Protein AF-A0A2K8T894-F1 (afdb_monomer)

Sequence (98 aa):
MQIQTVGILSPGNMGQAMSDDKPLLYERLRQRVYASVLNQHGLKTIAALNDISDVYDGLRLRTRQFAAAANVVDVGSLKQLVIESDVVLSYQFSKIRL

pLDDT: mean 78.8, std 15.25, range [50.78, 97.06]

Secondary structure (DSSP, 8-state):
----EEEEE-TTTTT----SS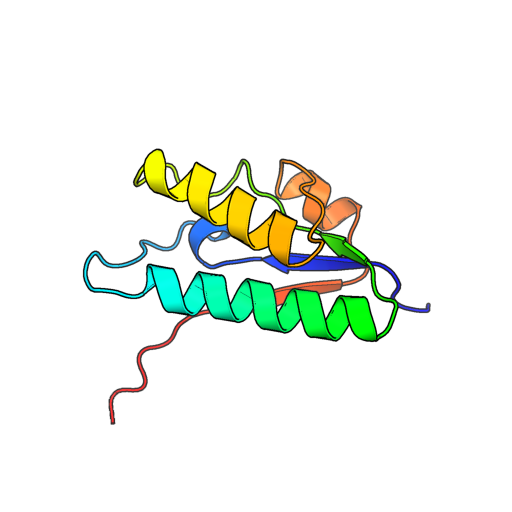S-HHHHHHHHHHHHHHHHHTTPEEEE--TTS--S-HHHHHHHHHHHHHTTPEE-SSHHHHHHH-SEEEE--------

Organism: NCBI:txid2038116

Mean predicted aligned error: 6.6 Å

Solvent-accessible surface area (backbone atoms only — not comparable to full-atom values): 5641 Å² total; per-residue (Å²): 136,82,82,49,28,38,16,49,44,48,44,43,54,69,70,49,84,77,60,92,80,80,53,68,64,61,54,53,52,48,55,30,52,52,27,40,53,41,44,74,70,70,28,46,31,32,29,30,66,68,48,40,63,76,88,46,74,75,51,54,58,50,52,51,52,45,34,54,77,26,66,36,42,73,56,39,34,61,71,46,29,61,71,67,26,74,42,76,50,73,56,77,94,72,86,80,84,123

Nearest PDB structures (foldseek):
  3pl1-assembly1_A  TM=6.484E-01  e=7.778E-01  Mycobacterium tuberculosis H37Rv
  2b34-assembly1_A  TM=5.587E-01  e=1.499E+00  Caenorhabditis elegans
  3hb7-assembly4_G  TM=5.823E-01  e=2.533E+00  Alkaliphilus metalliredigens QYMF
  3hb7-assembly4_D  TM=5.777E-01  e=2.533E+00  Alkaliphilus metalliredigens QYMF
  4wgf-assembly1_B  TM=3.066E-01  e=6.388E-01  Pseudomonas aeruginosa PAO1

Radius of gyration: 13.11 Å; Cα contacts (8 Å, |Δi|>4): 144; chains: 1; bounding box: 32×33×35 Å

Structure (mmCIF, N/CA/C/O backbone):
data_AF-A0A2K8T894-F1
#
_entry.id   AF-A0A2K8T894-F1
#
loop_
_atom_site.group_PDB
_atom_site.id
_atom_site.type_symbol
_atom_site.label_atom_id
_atom_site.label_alt_id
_atom_site.label_comp_id
_atom_site.label_asym_id
_atom_site.label_entity_id
_atom_site.label_seq_id
_atom_site.pdbx_PDB_ins_code
_atom_site.Cartn_x
_atom_site.Cartn_y
_atom_site.Cartn_z
_atom_site.occupancy
_atom_site.B_iso_or_equiv
_atom_site.auth_seq_id
_atom_site.auth_comp_id
_atom_site.auth_asym_id
_atom_site.auth_atom_id
_atom_site.pdbx_PDB_model_num
ATOM 1 N N . MET A 1 1 ? -12.263 -5.852 17.220 1.00 65.50 1 MET A N 1
ATOM 2 C CA . MET A 1 1 ? -11.439 -4.823 16.554 1.00 65.50 1 MET A CA 1
ATOM 3 C C . MET A 1 1 ? -11.894 -4.757 15.106 1.00 65.50 1 MET A C 1
ATOM 5 O O . MET A 1 1 ? -12.000 -5.812 14.494 1.00 65.50 1 MET A O 1
ATOM 9 N N . GLN A 1 2 ? -12.275 -3.582 14.606 1.00 89.00 2 GLN A N 1
ATOM 10 C CA . GLN A 1 2 ? -12.718 -3.408 13.218 1.00 89.00 2 GLN A CA 1
ATOM 11 C C . GLN A 1 2 ? -11.529 -2.906 12.399 1.00 89.00 2 GLN A C 1
ATOM 13 O O . GLN A 1 2 ? -10.904 -1.932 12.801 1.00 89.00 2 GLN A O 1
ATOM 18 N N . ILE A 1 3 ? -11.208 -3.583 11.296 1.00 94.12 3 ILE A N 1
ATOM 19 C CA . ILE A 1 3 ? -10.128 -3.176 10.388 1.00 94.12 3 ILE A CA 1
ATOM 20 C C . ILE A 1 3 ? -10.546 -1.871 9.707 1.00 94.12 3 ILE A C 1
ATOM 22 O O . ILE A 1 3 ? -11.646 -1.795 9.158 1.00 94.12 3 ILE A O 1
ATOM 26 N N . GLN A 1 4 ? -9.676 -0.866 9.742 1.00 96.62 4 GLN A N 1
ATOM 27 C CA . GLN A 1 4 ? -9.873 0.435 9.101 1.00 96.62 4 GLN A CA 1
ATOM 28 C C . GLN A 1 4 ? -8.731 0.776 8.147 1.00 96.62 4 GLN A C 1
ATOM 30 O O . GLN A 1 4 ? -8.974 1.410 7.122 1.00 96.62 4 GLN A O 1
ATOM 35 N N . THR A 1 5 ? -7.508 0.337 8.450 1.00 97.06 5 THR A N 1
ATOM 36 C CA . THR A 1 5 ? -6.315 0.634 7.654 1.00 97.06 5 THR A CA 1
ATOM 37 C C . THR A 1 5 ? -5.622 -0.641 7.194 1.00 97.06 5 THR A C 1
ATOM 39 O O . THR A 1 5 ? -5.274 -1.508 7.996 1.00 97.06 5 THR A O 1
ATOM 42 N N . VAL A 1 6 ? -5.389 -0.738 5.886 1.00 96.69 6 VAL A N 1
ATOM 43 C CA . VAL A 1 6 ? -4.709 -1.866 5.250 1.00 96.69 6 VAL A CA 1
ATOM 44 C C . VAL A 1 6 ? -3.410 -1.394 4.610 1.00 96.69 6 VAL A C 1
ATOM 46 O O . VAL A 1 6 ? -3.411 -0.571 3.691 1.00 96.69 6 VAL A O 1
ATOM 49 N N . GLY A 1 7 ? -2.294 -1.947 5.072 1.00 94.69 7 GLY A N 1
ATOM 50 C CA . GLY A 1 7 ? -0.989 -1.752 4.458 1.00 94.69 7 GLY A CA 1
ATOM 51 C C . GLY A 1 7 ? -0.774 -2.709 3.300 1.00 94.69 7 GLY A C 1
ATOM 52 O O . GLY A 1 7 ? -0.974 -3.911 3.449 1.00 94.69 7 GLY A O 1
ATOM 53 N N . ILE A 1 8 ? -0.333 -2.206 2.150 1.00 90.62 8 ILE A N 1
ATOM 54 C CA . ILE A 1 8 ? 0.046 -3.045 1.011 1.00 90.62 8 ILE A CA 1
ATOM 55 C C . ILE A 1 8 ? 1.566 -3.178 0.959 1.00 90.62 8 ILE A C 1
ATOM 57 O O . ILE A 1 8 ? 2.282 -2.188 0.792 1.00 90.62 8 ILE A O 1
ATOM 61 N N . LEU A 1 9 ? 2.045 -4.419 1.032 1.00 85.94 9 LEU A N 1
ATOM 62 C CA . LEU A 1 9 ? 3.452 -4.776 0.892 1.00 85.94 9 LEU A CA 1
ATOM 63 C C . LEU A 1 9 ? 3.691 -5.419 -0.482 1.00 85.94 9 LEU A C 1
ATOM 65 O O . LEU A 1 9 ? 3.204 -6.515 -0.757 1.00 85.94 9 LEU A O 1
ATOM 69 N N . SER A 1 10 ? 4.425 -4.723 -1.356 1.00 76.38 10 SER A N 1
ATOM 70 C CA . SER A 1 10 ? 4.764 -5.216 -2.700 1.00 76.38 10 SER A CA 1
ATOM 71 C C . SER A 1 10 ? 6.091 -5.991 -2.715 1.00 76.38 10 SER A C 1
ATOM 73 O O . SER A 1 10 ? 6.929 -5.777 -1.836 1.00 76.38 10 SER A O 1
ATOM 75 N N . PRO A 1 11 ? 6.379 -6.816 -3.741 1.00 70.88 11 PRO A N 1
ATOM 76 C CA . PRO A 1 11 ? 7.676 -7.493 -3.844 1.00 70.88 11 PRO A CA 1
ATOM 77 C C . PRO A 1 11 ? 8.885 -6.551 -3.856 1.00 70.88 11 PRO A C 1
ATOM 79 O O . PRO A 1 11 ? 9.941 -6.909 -3.340 1.00 70.88 11 PRO A O 1
ATOM 82 N N . GLY A 1 12 ? 8.718 -5.326 -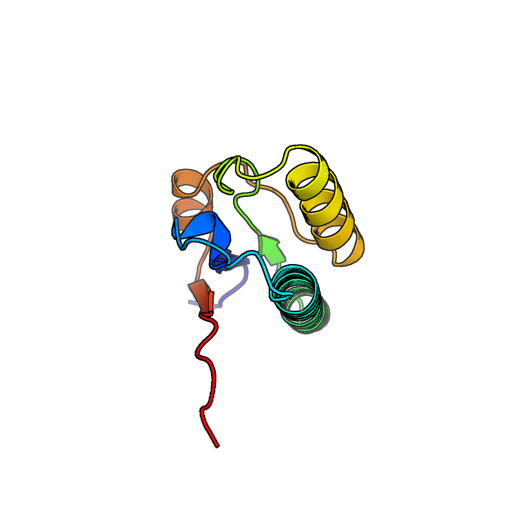4.365 1.00 69.62 12 GLY A N 1
ATOM 83 C CA . GLY A 1 12 ? 9.776 -4.313 -4.375 1.00 69.62 12 GLY A CA 1
ATOM 84 C C . GLY A 1 12 ? 10.104 -3.793 -2.975 1.00 69.62 12 GLY A C 1
ATOM 85 O O . GLY A 1 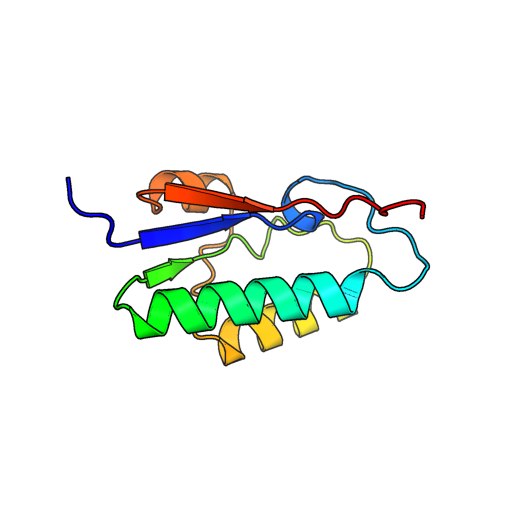12 ? 11.246 -3.429 -2.714 1.00 69.62 12 GLY A O 1
ATOM 86 N N . ASN A 1 13 ? 9.123 -3.817 -2.067 1.00 68.88 13 ASN A N 1
ATOM 87 C CA . ASN A 1 13 ? 9.323 -3.544 -0.646 1.00 68.88 13 ASN A CA 1
ATOM 88 C C . ASN A 1 13 ? 9.945 -4.726 0.104 1.00 68.88 13 ASN A C 1
ATOM 90 O O . ASN A 1 13 ? 10.594 -4.540 1.125 1.00 68.88 13 ASN A O 1
ATOM 94 N N . MET A 1 14 ? 9.754 -5.949 -0.395 1.00 68.69 14 MET A N 1
ATOM 95 C CA . MET A 1 14 ? 10.321 -7.167 0.191 1.00 68.69 14 MET A CA 1
ATOM 96 C C . MET A 1 14 ? 11.773 -7.425 -0.242 1.00 68.69 14 MET A C 1
ATOM 98 O O . MET A 1 14 ? 12.314 -8.489 0.049 1.00 68.69 14 MET A O 1
ATOM 102 N N . GLY A 1 15 ? 12.400 -6.491 -0.970 1.00 61.16 15 GLY A N 1
ATOM 103 C CA . GLY A 1 15 ? 13.763 -6.651 -1.483 1.00 61.16 15 GLY A CA 1
ATOM 104 C C . GLY A 1 15 ? 13.900 -7.764 -2.525 1.00 61.16 15 GLY A C 1
ATOM 105 O O . GLY A 1 15 ? 15.008 -8.223 -2.794 1.00 61.16 15 GLY A O 1
ATOM 106 N N . GLN A 1 16 ? 12.789 -8.226 -3.110 1.00 59.72 16 GLN A N 1
ATOM 107 C CA . GLN A 1 16 ? 12.833 -9.249 -4.146 1.00 59.72 16 GLN A CA 1
ATOM 108 C C . GLN A 1 16 ? 13.285 -8.614 -5.459 1.00 59.72 16 GLN A C 1
ATOM 110 O O . GLN A 1 16 ? 12.701 -7.627 -5.912 1.00 59.72 16 GLN A O 1
ATOM 115 N N . ALA A 1 17 ? 14.311 -9.200 -6.079 1.00 56.03 17 ALA A N 1
ATOM 116 C CA . ALA A 1 17 ? 14.752 -8.808 -7.409 1.00 56.03 17 ALA A CA 1
ATOM 117 C C . ALA A 1 17 ? 13.586 -8.990 -8.391 1.00 56.03 17 ALA A C 1
ATOM 119 O O . ALA A 1 17 ? 13.177 -10.108 -8.714 1.00 56.03 17 ALA A O 1
ATOM 120 N N . MET A 1 18 ? 13.018 -7.875 -8.843 1.00 57.44 18 MET A N 1
ATOM 121 C CA . MET A 1 18 ? 12.035 -7.874 -9.915 1.00 57.44 18 MET A CA 1
ATOM 122 C C . MET A 1 18 ? 12.798 -8.189 -11.200 1.00 57.44 18 MET A C 1
ATOM 124 O O . MET A 1 18 ? 13.510 -7.332 -11.702 1.00 57.44 18 MET A O 1
ATOM 128 N N . SER A 1 19 ? 12.713 -9.432 -11.682 1.00 50.78 19 SER A N 1
ATOM 129 C CA . SER A 1 19 ? 13.457 -9.879 -12.867 1.00 50.78 19 SER A CA 1
ATOM 130 C C . SER A 1 19 ? 13.230 -8.944 -14.058 1.00 50.78 19 SER A C 1
ATOM 132 O O . SER A 1 19 ? 12.090 -8.550 -14.296 1.00 50.78 19 SER A O 1
ATOM 134 N N . ASP A 1 20 ? 14.277 -8.665 -14.832 1.00 52.00 20 ASP A N 1
ATOM 135 C CA . ASP A 1 20 ? 14.297 -7.673 -15.923 1.00 52.00 20 ASP A CA 1
ATOM 136 C C . ASP A 1 20 ? 13.262 -7.919 -17.046 1.00 52.00 20 ASP A C 1
ATOM 138 O O . ASP A 1 20 ? 12.881 -7.001 -17.773 1.00 52.00 20 ASP A O 1
ATOM 142 N N . ASP A 1 21 ? 12.705 -9.130 -17.136 1.00 51.97 21 ASP A N 1
ATOM 143 C CA . ASP A 1 21 ? 11.667 -9.498 -18.102 1.00 51.97 21 ASP A CA 1
ATOM 144 C C . ASP A 1 21 ? 10.239 -9.323 -17.550 1.00 51.97 21 ASP A C 1
ATOM 146 O O . ASP A 1 21 ? 9.611 -10.246 -17.024 1.00 51.97 21 ASP A O 1
ATOM 150 N N . LYS A 1 22 ? 9.686 -8.112 -17.695 1.00 53.69 22 LYS A N 1
ATOM 151 C CA . LYS A 1 22 ? 8.234 -7.808 -17.635 1.00 53.69 22 LYS A CA 1
ATOM 152 C C . LYS A 1 22 ? 7.384 -8.195 -16.378 1.00 53.69 22 LYS A C 1
ATOM 154 O O . LYS A 1 22 ? 6.189 -8.441 -16.564 1.00 53.69 22 LYS A O 1
ATOM 159 N N . PRO A 1 23 ? 7.818 -8.126 -15.097 1.00 55.62 23 PRO A N 1
ATOM 160 C CA . PRO A 1 23 ? 6.898 -8.279 -13.953 1.00 55.62 23 PRO A CA 1
ATOM 161 C C . PRO A 1 23 ? 6.331 -6.937 -13.450 1.00 55.62 23 PRO A C 1
ATOM 163 O O . PRO A 1 23 ? 5.316 -6.898 -12.762 1.00 55.62 23 PRO A O 1
ATOM 166 N N . LEU A 1 24 ? 6.948 -5.807 -13.810 1.00 63.03 24 LEU A N 1
ATOM 167 C CA . LEU A 1 24 ? 6.719 -4.516 -13.149 1.00 63.03 24 LEU A CA 1
ATOM 168 C C . LEU A 1 24 ? 5.319 -3.927 -13.351 1.00 63.03 24 LEU A C 1
ATOM 170 O O . LEU A 1 24 ? 4.777 -3.301 -12.444 1.00 63.03 24 LEU A O 1
ATOM 174 N N . LEU A 1 25 ? 4.723 -4.101 -14.532 1.00 65.06 25 LEU A N 1
ATOM 175 C CA . LEU A 1 25 ? 3.383 -3.574 -14.804 1.00 65.06 25 LEU A CA 1
ATOM 176 C C . LEU A 1 25 ? 2.303 -4.369 -14.061 1.00 65.06 25 LEU A C 1
ATOM 178 O O . LEU A 1 25 ? 1.390 -3.768 -13.506 1.00 65.06 25 LEU A O 1
ATOM 182 N N . TYR A 1 26 ? 2.424 -5.697 -14.019 1.00 69.31 26 TYR A N 1
ATOM 183 C CA . TYR A 1 26 ? 1.448 -6.568 -13.360 1.00 69.31 26 TYR A CA 1
ATOM 184 C C . TYR A 1 26 ? 1.394 -6.336 -11.852 1.00 69.31 26 TYR A C 1
ATOM 186 O O . TYR A 1 26 ? 0.304 -6.236 -11.293 1.00 69.31 26 TYR A O 1
ATOM 194 N N . GLU A 1 27 ? 2.550 -6.179 -11.210 1.00 69.00 27 GLU A N 1
ATOM 195 C CA . GLU A 1 27 ? 2.621 -5.858 -9.781 1.00 69.00 27 GLU A CA 1
ATOM 196 C C . GLU A 1 27 ? 1.946 -4.516 -9.474 1.00 69.00 27 GLU A C 1
ATOM 198 O O . GLU A 1 27 ? 1.111 -4.413 -8.577 1.00 69.00 27 GLU A O 1
ATOM 203 N N . ARG A 1 28 ? 2.204 -3.499 -10.300 1.00 72.25 28 ARG A N 1
ATOM 204 C CA . ARG A 1 28 ? 1.585 -2.174 -10.153 1.00 72.25 28 ARG A CA 1
ATOM 205 C C . ARG A 1 28 ? 0.083 -2.192 -10.398 1.00 72.25 28 ARG A C 1
ATOM 207 O O . ARG A 1 28 ? -0.658 -1.518 -9.689 1.00 72.25 28 ARG A O 1
ATOM 214 N N . LEU A 1 29 ? -0.379 -2.948 -11.393 1.00 73.38 29 LEU A N 1
ATOM 215 C CA . LEU A 1 29 ? -1.808 -3.127 -11.640 1.00 73.38 29 LEU A CA 1
ATOM 216 C C . LEU A 1 29 ? -2.475 -3.834 -10.460 1.00 73.38 29 LEU A C 1
ATOM 218 O O . LEU A 1 29 ? -3.529 -3.385 -10.023 1.00 73.38 29 LEU A O 1
ATOM 222 N N . ARG A 1 30 ? -1.846 -4.865 -9.886 1.00 77.25 30 ARG A N 1
ATOM 223 C CA . ARG A 1 30 ? -2.369 -5.553 -8.698 1.00 77.25 30 ARG A CA 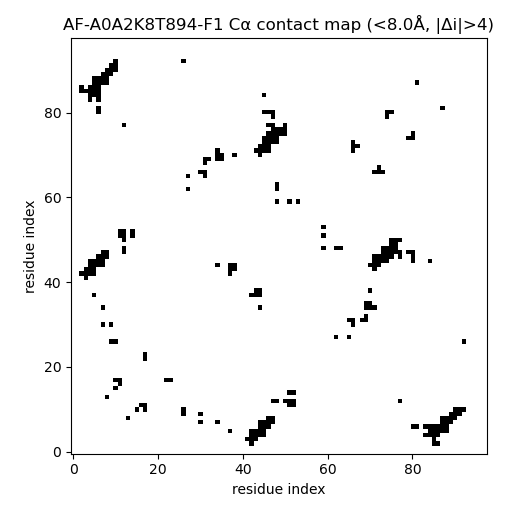1
ATOM 224 C C . ARG A 1 30 ? -2.466 -4.639 -7.487 1.00 77.25 30 ARG A C 1
ATOM 226 O O . ARG A 1 30 ? -3.533 -4.578 -6.885 1.00 77.25 30 ARG A O 1
ATOM 233 N N . GLN A 1 31 ? -1.415 -3.879 -7.177 1.00 79.00 31 GLN A N 1
ATOM 234 C CA . GLN A 1 31 ? -1.458 -2.900 -6.087 1.00 79.00 31 GLN A CA 1
ATOM 235 C C . GLN A 1 31 ? -2.624 -1.923 -6.256 1.00 79.00 31 GLN A C 1
ATOM 237 O O . GLN A 1 31 ? -3.348 -1.661 -5.299 1.00 79.00 31 GLN A O 1
ATOM 242 N N . ARG A 1 32 ? -2.840 -1.419 -7.477 1.00 84.44 32 ARG A N 1
ATOM 243 C CA . ARG A 1 32 ? -3.964 -0.524 -7.778 1.00 84.44 32 ARG A CA 1
ATOM 244 C C . ARG A 1 32 ? -5.314 -1.202 -7.621 1.00 84.44 32 ARG A C 1
ATOM 246 O O . ARG A 1 32 ? -6.220 -0.583 -7.082 1.00 84.44 32 ARG A O 1
ATOM 253 N N . VAL A 1 33 ? -5.458 -2.435 -8.104 1.00 85.06 33 VAL A N 1
ATOM 254 C CA . VAL A 1 33 ? -6.712 -3.190 -8.000 1.00 85.06 33 VAL A CA 1
ATOM 255 C C . VAL A 1 33 ? -7.050 -3.429 -6.534 1.00 85.06 33 VAL A C 1
ATOM 257 O O . VAL A 1 33 ? -8.155 -3.099 -6.118 1.00 85.06 33 VAL A O 1
ATOM 260 N N . TYR A 1 34 ? -6.095 -3.911 -5.734 1.00 88.69 34 TYR A N 1
ATOM 261 C CA . TYR A 1 34 ? -6.313 -4.116 -4.303 1.00 88.69 34 TYR A CA 1
ATOM 262 C C . TYR A 1 34 ? -6.662 -2.812 -3.597 1.00 88.69 34 TYR A C 1
ATOM 264 O O . TYR A 1 34 ? -7.696 -2.745 -2.942 1.00 88.69 34 TYR A O 1
ATOM 272 N N . ALA A 1 35 ? -5.869 -1.760 -3.795 1.00 90.88 35 ALA A N 1
ATOM 273 C CA . ALA A 1 35 ? -6.146 -0.457 -3.205 1.00 90.88 35 ALA A CA 1
ATOM 274 C C . ALA A 1 35 ? -7.525 0.086 -3.600 1.00 90.88 35 ALA A C 1
ATOM 276 O O . ALA A 1 35 ? -8.281 0.528 -2.744 1.00 90.88 35 ALA A O 1
ATOM 277 N N . SER A 1 36 ? -7.886 0.010 -4.884 1.00 91.81 36 SER A N 1
ATOM 278 C CA . SER A 1 36 ? -9.181 0.480 -5.378 1.00 91.81 36 SER A CA 1
ATOM 279 C C . SER A 1 36 ? -10.339 -0.270 -4.730 1.00 91.81 36 SER A C 1
ATOM 281 O O . SER A 1 36 ? -11.299 0.366 -4.309 1.00 91.81 36 SER A O 1
ATOM 283 N N . VAL A 1 37 ? -10.261 -1.600 -4.644 1.00 93.62 37 VAL A N 1
ATOM 284 C CA . VAL A 1 37 ? -11.319 -2.420 -4.037 1.00 93.62 37 VAL A CA 1
ATOM 285 C C . VAL A 1 37 ? -11.423 -2.130 -2.539 1.00 93.62 37 VAL A C 1
ATOM 287 O O . VAL A 1 37 ? -12.511 -1.870 -2.038 1.00 93.62 37 VAL A O 1
ATOM 290 N N . LEU A 1 38 ? -10.300 -2.101 -1.819 1.00 94.56 38 LEU A N 1
ATOM 291 C CA . LEU A 1 38 ? -10.282 -1.824 -0.379 1.00 94.56 38 LEU A CA 1
ATOM 292 C C . LEU A 1 38 ? -10.840 -0.430 -0.063 1.00 94.56 38 LEU A C 1
ATOM 294 O O . LEU A 1 38 ? -11.715 -0.295 0.792 1.00 94.56 38 LEU A O 1
ATOM 298 N N . ASN A 1 39 ? -10.409 0.583 -0.816 1.00 93.94 39 ASN A N 1
ATOM 299 C CA . ASN A 1 39 ? -10.890 1.954 -0.670 1.00 93.94 39 ASN A CA 1
ATOM 300 C C . ASN A 1 39 ? -12.396 2.073 -0.980 1.00 93.94 39 ASN A C 1
ATOM 302 O O . ASN A 1 39 ? -13.106 2.789 -0.276 1.00 93.94 39 ASN A O 1
ATOM 306 N N . GLN A 1 40 ? -12.916 1.342 -1.975 1.00 95.62 40 GLN A N 1
ATOM 307 C CA . GLN A 1 40 ? -14.362 1.282 -2.260 1.00 95.62 40 GLN A CA 1
ATOM 308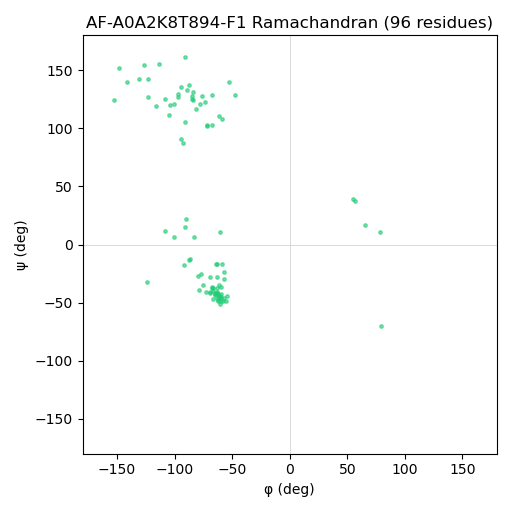 C C . GLN A 1 40 ? -15.175 0.677 -1.107 1.00 95.62 40 GLN A C 1
ATOM 310 O O . GLN A 1 40 ? -16.338 1.031 -0.927 1.00 95.62 40 GLN A O 1
ATOM 315 N N . HIS A 1 41 ? -14.563 -0.194 -0.304 1.00 95.00 41 HIS A N 1
ATOM 316 C CA . HIS A 1 41 ? -15.169 -0.782 0.891 1.00 95.00 41 HIS A CA 1
ATOM 317 C C . HIS A 1 41 ? -14.898 0.023 2.175 1.00 95.00 41 HIS A C 1
ATOM 319 O O . HIS A 1 41 ? -15.131 -0.476 3.275 1.00 95.00 41 HIS A O 1
ATOM 325 N N . GLY A 1 42 ? -14.439 1.274 2.051 1.00 95.56 42 GLY A N 1
ATOM 326 C CA . GLY A 1 42 ? -14.243 2.188 3.179 1.00 95.56 42 GLY A CA 1
ATOM 327 C C . GLY A 1 42 ? -12.973 1.936 3.992 1.00 95.56 42 GLY A C 1
ATOM 328 O O . GLY A 1 42 ? -12.816 2.524 5.059 1.00 95.56 42 GLY A O 1
ATOM 329 N N . LEU A 1 43 ? -12.067 1.084 3.505 1.00 96.81 43 LEU A N 1
ATOM 330 C CA . LEU A 1 43 ? -10.778 0.832 4.144 1.00 96.81 43 LEU A CA 1
ATOM 331 C C . LEU A 1 43 ? -9.738 1.814 3.615 1.00 96.81 43 LEU A C 1
ATOM 333 O O . LEU A 1 43 ? -9.603 1.983 2.408 1.00 96.81 43 LEU A O 1
ATOM 337 N N . LYS A 1 44 ? -8.962 2.431 4.505 1.00 96.88 44 LYS A N 1
ATOM 338 C CA . LYS A 1 44 ? -7.822 3.267 4.128 1.00 96.88 44 LYS A CA 1
ATOM 339 C C . LYS A 1 44 ? -6.678 2.374 3.663 1.00 96.88 44 LYS A C 1
ATOM 341 O O . LYS A 1 44 ? -6.185 1.550 4.429 1.00 96.88 44 LYS A O 1
ATOM 346 N N . THR A 1 45 ? -6.203 2.579 2.441 1.00 96.00 45 THR A N 1
ATOM 347 C CA . THR A 1 45 ? -5.035 1.855 1.928 1.00 96.00 45 THR A CA 1
ATOM 348 C C . THR A 1 45 ? -3.752 2.673 2.079 1.00 96.00 45 THR A C 1
ATOM 350 O O . THR A 1 45 ? -3.690 3.821 1.631 1.00 96.00 45 THR A O 1
ATOM 353 N N . ILE A 1 46 ? -2.707 2.075 2.657 1.00 94.94 46 ILE A N 1
ATOM 354 C CA . ILE A 1 46 ? -1.392 2.709 2.846 1.00 94.94 46 ILE A CA 1
ATOM 355 C C . ILE A 1 46 ? -0.246 1.860 2.268 1.00 94.94 46 ILE A C 1
ATOM 357 O O . ILE A 1 46 ? -0.371 0.643 2.135 1.00 94.94 46 ILE A O 1
ATOM 361 N N . ALA A 1 47 ? 0.872 2.485 1.893 1.00 91.00 47 ALA A N 1
ATOM 362 C CA . ALA A 1 47 ? 2.066 1.798 1.384 1.00 91.00 47 ALA A CA 1
ATOM 363 C C . ALA A 1 47 ? 3.359 2.540 1.762 1.00 91.00 47 ALA A C 1
ATOM 365 O O . ALA A 1 47 ? 3.362 3.758 1.894 1.00 91.00 47 ALA A O 1
ATOM 366 N N . ALA A 1 48 ? 4.469 1.814 1.899 1.00 89.00 48 ALA A N 1
ATOM 367 C CA . ALA A 1 48 ? 5.794 2.384 2.152 1.00 89.00 48 ALA A CA 1
ATOM 368 C C . ALA A 1 48 ? 6.548 2.586 0.833 1.00 89.00 48 ALA A C 1
ATOM 370 O O . ALA A 1 48 ? 7.202 1.660 0.352 1.00 89.00 48 ALA A O 1
ATOM 371 N N . LEU A 1 49 ? 6.438 3.748 0.187 1.00 81.88 49 LEU A N 1
ATOM 372 C CA . LEU A 1 49 ? 6.996 3.909 -1.162 1.00 81.88 49 LEU A CA 1
ATOM 373 C C . LEU A 1 49 ? 8.477 4.323 -1.180 1.00 81.88 49 LEU A C 1
ATOM 375 O O . LEU A 1 49 ? 9.098 4.230 -2.241 1.00 81.88 49 LEU A O 1
ATOM 379 N N . ASN A 1 50 ? 9.061 4.747 -0.051 1.00 78.94 50 ASN A N 1
ATOM 380 C CA . ASN A 1 50 ? 10.495 5.069 0.024 1.00 78.94 50 ASN A CA 1
ATOM 381 C C . ASN A 1 50 ? 11.365 3.816 0.153 1.00 78.94 50 ASN A C 1
ATOM 383 O O . ASN A 1 50 ? 12.486 3.807 -0.342 1.00 78.94 50 ASN A O 1
ATOM 387 N N . ASP A 1 51 ? 10.814 2.741 0.715 1.00 71.12 51 ASP A N 1
ATOM 388 C CA . ASP A 1 51 ? 11.514 1.465 0.898 1.00 71.12 51 ASP A CA 1
ATOM 389 C C . ASP A 1 51 ? 11.336 0.518 -0.302 1.00 71.12 51 ASP A C 1
ATOM 391 O O . ASP A 1 51 ? 11.448 -0.701 -0.183 1.00 71.12 51 ASP A O 1
ATOM 395 N N . ILE A 1 52 ? 11.009 1.061 -1.478 1.00 70.06 52 ILE A N 1
ATOM 396 C CA . ILE A 1 52 ? 11.035 0.307 -2.733 1.00 70.06 52 ILE A CA 1
ATOM 397 C C . ILE A 1 52 ? 12.472 0.329 -3.252 1.00 70.06 52 ILE A C 1
ATOM 399 O O . ILE A 1 52 ? 13.035 1.409 -3.465 1.00 70.06 52 ILE A O 1
ATOM 403 N N . SER A 1 53 ? 13.030 -0.865 -3.479 1.00 60.41 53 SER A N 1
ATOM 404 C CA . SER A 1 53 ? 14.387 -1.060 -4.001 1.00 60.41 53 SER A CA 1
ATOM 405 C C . SER A 1 53 ? 14.681 -0.172 -5.225 1.00 60.41 53 SER A C 1
ATOM 407 O O . SER A 1 53 ? 13.913 -0.148 -6.191 1.00 60.41 53 SER A O 1
ATOM 409 N N . ASP A 1 54 ? 15.804 0.553 -5.158 1.00 52.41 54 ASP A N 1
ATOM 410 C CA . ASP A 1 54 ? 16.335 1.580 -6.078 1.00 52.41 54 ASP A CA 1
ATOM 411 C C . ASP A 1 54 ? 16.631 1.134 -7.521 1.00 52.41 54 ASP A C 1
ATOM 413 O O . ASP A 1 54 ? 17.265 1.876 -8.264 1.00 52.41 54 ASP A O 1
ATOM 417 N N . VAL A 1 55 ? 16.206 -0.056 -7.957 1.00 54.44 55 VAL A N 1
ATOM 418 C CA . VAL A 1 55 ? 16.723 -0.670 -9.197 1.00 54.44 55 VAL A CA 1
ATOM 419 C C . VAL A 1 55 ? 16.522 0.221 -10.436 1.00 54.44 55 VAL A C 1
ATOM 421 O O . VAL A 1 55 ? 17.313 0.136 -11.364 1.00 54.44 55 VAL A O 1
ATOM 424 N N . TYR A 1 56 ? 15.553 1.147 -10.435 1.00 53.25 56 TYR A N 1
ATOM 425 C CA . TYR A 1 56 ? 15.444 2.204 -11.448 1.00 53.25 56 TYR A CA 1
ATOM 426 C C . TYR A 1 56 ? 14.729 3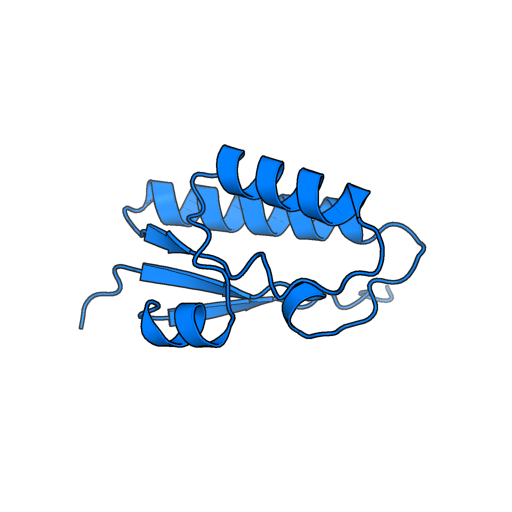.454 -10.881 1.00 53.25 56 TYR A C 1
ATOM 428 O O . TYR A 1 56 ? 13.576 3.372 -10.460 1.00 53.25 56 TYR A O 1
ATOM 436 N N . ASP A 1 57 ? 15.326 4.649 -10.940 1.00 56.53 57 ASP A N 1
ATOM 437 C CA . ASP A 1 57 ? 14.683 5.891 -10.448 1.00 56.53 57 ASP A CA 1
ATOM 438 C C . ASP A 1 57 ? 13.371 6.239 -11.181 1.00 56.53 57 ASP A C 1
ATOM 440 O O . ASP A 1 57 ? 12.384 6.666 -10.573 1.00 56.53 57 ASP A O 1
ATOM 444 N N . GLY A 1 58 ? 13.286 5.947 -12.485 1.00 60.84 58 GLY A N 1
ATOM 445 C CA . GLY A 1 58 ? 12.038 6.079 -13.253 1.00 60.84 58 GLY A CA 1
ATOM 446 C C . GLY A 1 58 ? 10.916 5.145 -12.769 1.00 60.84 58 GLY A C 1
ATOM 447 O O . GLY A 1 58 ? 9.733 5.350 -13.065 1.00 60.84 58 GLY A O 1
ATOM 448 N N . LEU A 1 59 ? 11.267 4.116 -11.998 1.00 62.62 59 LEU A N 1
ATOM 449 C CA . LEU A 1 59 ? 10.349 3.134 -11.441 1.00 62.62 59 LEU A CA 1
ATOM 450 C C . LEU A 1 59 ? 9.622 3.684 -10.213 1.00 62.62 59 LEU A C 1
ATOM 452 O O . LEU A 1 59 ? 8.416 3.466 -10.082 1.00 62.62 59 LEU A O 1
ATOM 456 N N . ARG A 1 60 ? 10.320 4.443 -9.366 1.00 66.94 60 ARG A N 1
ATOM 457 C CA . ARG A 1 60 ? 9.744 5.071 -8.169 1.00 66.94 60 ARG A CA 1
ATOM 458 C C . ARG A 1 60 ? 8.662 6.075 -8.521 1.00 66.94 60 ARG A C 1
ATOM 460 O O . ARG A 1 60 ? 7.568 6.018 -7.961 1.00 66.94 60 ARG A O 1
ATOM 467 N N . LEU A 1 61 ? 8.932 6.939 -9.501 1.00 69.81 61 LEU A N 1
ATOM 468 C CA . LEU A 1 61 ? 7.969 7.948 -9.941 1.00 69.81 61 LEU A CA 1
ATOM 469 C C .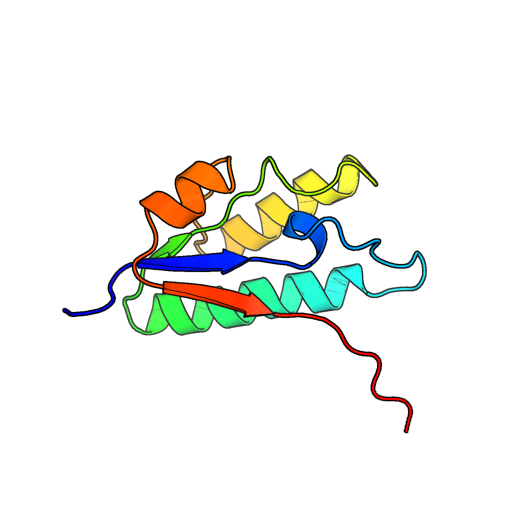 LEU A 1 61 ? 6.678 7.301 -10.459 1.00 69.81 61 LEU A C 1
ATOM 471 O O . LEU A 1 61 ? 5.586 7.701 -10.063 1.00 69.81 61 LEU A O 1
ATOM 475 N N . ARG A 1 62 ? 6.791 6.244 -11.274 1.00 72.25 62 ARG A N 1
ATOM 476 C CA . ARG A 1 62 ? 5.618 5.507 -11.768 1.00 72.25 62 ARG A CA 1
ATOM 477 C C . ARG A 1 62 ? 4.860 4.801 -10.648 1.00 72.25 62 ARG A C 1
ATOM 479 O O . ARG A 1 62 ? 3.636 4.832 -10.649 1.00 72.25 62 ARG A O 1
ATOM 486 N N . THR A 1 63 ? 5.547 4.174 -9.694 1.00 74.94 63 THR A N 1
ATOM 487 C CA . THR A 1 63 ? 4.865 3.514 -8.570 1.00 74.94 63 THR A CA 1
ATOM 488 C C . THR A 1 63 ? 4.102 4.525 -7.712 1.00 74.94 63 THR A C 1
ATOM 490 O O . THR A 1 63 ? 2.944 4.274 -7.389 1.00 74.94 63 THR A O 1
ATOM 493 N N . ARG A 1 64 ? 4.676 5.707 -7.448 1.00 78.69 64 ARG A N 1
ATOM 494 C CA . ARG A 1 64 ? 3.965 6.809 -6.777 1.00 78.69 64 ARG A CA 1
ATOM 495 C C . ARG A 1 64 ? 2.761 7.305 -7.578 1.00 78.69 64 ARG A C 1
ATOM 497 O O . ARG A 1 64 ? 1.695 7.486 -7.004 1.00 78.69 64 ARG A O 1
ATOM 504 N N . GLN A 1 65 ? 2.889 7.462 -8.896 1.00 81.62 65 GLN A N 1
ATOM 505 C CA . GLN A 1 65 ? 1.762 7.836 -9.763 1.00 81.62 65 GLN A CA 1
ATOM 506 C C . GLN A 1 65 ? 0.623 6.809 -9.704 1.00 81.62 65 GLN A C 1
ATOM 508 O O . GLN A 1 65 ? -0.545 7.179 -9.615 1.00 81.62 65 GLN A O 1
ATOM 513 N N . PHE A 1 66 ? 0.948 5.516 -9.726 1.00 78.44 66 PHE A N 1
ATOM 514 C CA . PHE A 1 66 ? -0.049 4.451 -9.633 1.00 78.44 66 PHE A CA 1
ATOM 515 C C . PHE A 1 66 ? -0.705 4.370 -8.253 1.00 78.44 66 PHE A C 1
ATOM 517 O O . PHE A 1 66 ? -1.918 4.182 -8.184 1.00 78.44 66 PHE A O 1
ATOM 524 N N . ALA A 1 67 ? 0.074 4.539 -7.185 1.00 82.56 67 ALA A N 1
ATOM 525 C CA . ALA A 1 67 ? -0.422 4.626 -5.816 1.00 82.56 67 ALA A CA 1
ATOM 526 C C . ALA A 1 67 ? -1.394 5.809 -5.657 1.00 82.56 67 ALA A C 1
ATOM 528 O O . ALA A 1 67 ? -2.523 5.617 -5.208 1.00 82.56 67 ALA A O 1
ATOM 529 N N . ALA A 1 68 ? -1.007 6.996 -6.134 1.00 85.69 68 ALA A N 1
ATOM 530 C CA . ALA A 1 68 ? -1.851 8.188 -6.115 1.00 85.69 68 ALA A CA 1
ATOM 531 C C . ALA A 1 68 ? -3.160 7.980 -6.895 1.00 85.69 68 ALA A C 1
ATOM 533 O O . ALA A 1 68 ? -4.236 8.271 -6.382 1.00 85.69 68 ALA A O 1
ATOM 534 N N . ALA A 1 69 ? -3.092 7.391 -8.094 1.00 86.50 69 ALA A N 1
ATOM 535 C CA . ALA A 1 69 ? -4.274 7.096 -8.909 1.00 86.50 69 ALA A CA 1
ATOM 536 C C . ALA A 1 69 ? -5.243 6.085 -8.266 1.00 86.50 69 ALA A C 1
ATOM 538 O O . ALA A 1 69 ? -6.377 5.960 -8.721 1.00 86.50 69 ALA A O 1
ATOM 539 N N . ALA A 1 70 ? -4.798 5.335 -7.256 1.00 86.50 70 ALA A N 1
ATOM 540 C CA . ALA A 1 70 ? -5.613 4.377 -6.518 1.00 86.50 70 ALA A CA 1
ATOM 541 C C . ALA A 1 70 ? -5.944 4.843 -5.089 1.00 86.50 70 ALA A C 1
ATOM 543 O O . ALA A 1 70 ? -6.442 4.037 -4.308 1.00 86.50 70 ALA A O 1
ATOM 544 N N . ASN A 1 71 ? -5.686 6.113 -4.745 1.00 93.50 71 ASN A N 1
ATOM 545 C CA . ASN A 1 71 ? -5.853 6.670 -3.396 1.00 93.50 71 ASN A CA 1
ATOM 546 C C . ASN A 1 71 ? -5.084 5.887 -2.314 1.00 93.50 71 ASN A C 1
ATOM 548 O O . ASN A 1 71 ? -5.583 5.672 -1.210 1.00 93.50 71 ASN A O 1
ATOM 552 N N . VAL A 1 72 ? -3.873 5.428 -2.634 1.00 91.81 72 VAL A N 1
ATOM 553 C CA . VAL A 1 72 ? -2.950 4.855 -1.649 1.00 91.81 72 VAL A CA 1
ATOM 554 C C . VAL A 1 72 ? -2.173 5.986 -0.989 1.00 91.81 72 VAL A C 1
ATOM 556 O O . VAL A 1 72 ? -1.551 6.795 -1.680 1.00 91.81 72 VAL A O 1
ATOM 559 N N . VAL A 1 73 ? -2.169 6.019 0.342 1.00 93.50 73 VAL A N 1
ATOM 560 C CA . VAL A 1 73 ? -1.365 6.979 1.106 1.00 93.50 73 VAL A CA 1
ATOM 561 C C . VAL A 1 73 ? 0.047 6.429 1.286 1.00 93.50 73 VAL A C 1
ATOM 563 O O . VAL A 1 73 ? 0.234 5.316 1.778 1.00 93.50 73 VAL A O 1
ATOM 566 N N . ASP A 1 74 ? 1.044 7.211 0.885 1.00 91.19 74 ASP A N 1
ATOM 567 C CA . ASP A 1 74 ? 2.445 6.896 1.149 1.00 91.19 74 ASP A CA 1
ATOM 568 C C . ASP A 1 74 ? 2.795 7.245 2.598 1.00 91.19 74 ASP A C 1
ATOM 570 O O . ASP A 1 74 ? 2.675 8.400 3.006 1.00 91.19 74 ASP A O 1
ATOM 574 N N . VAL A 1 75 ? 3.240 6.253 3.365 1.00 93.06 75 VAL A N 1
ATOM 575 C CA . VAL A 1 75 ? 3.715 6.422 4.752 1.00 93.06 75 VAL A CA 1
ATOM 576 C C . VAL A 1 75 ? 5.245 6.442 4.839 1.00 93.06 75 VAL A C 1
ATOM 578 O O . VAL A 1 75 ? 5.835 6.452 5.921 1.00 93.06 75 VAL A O 1
ATOM 581 N N . GLY A 1 76 ? 5.918 6.444 3.688 1.00 88.88 76 GLY A N 1
ATOM 582 C CA . GLY A 1 76 ? 7.363 6.514 3.561 1.00 88.88 76 GLY A CA 1
ATOM 583 C C . GLY A 1 76 ? 8.032 5.166 3.801 1.00 88.88 76 GLY A C 1
ATOM 584 O O . GLY A 1 76 ? 8.529 4.567 2.850 1.00 88.88 76 GLY A O 1
ATOM 585 N N . SER A 1 77 ? 8.037 4.685 5.047 1.00 89.62 77 SER A N 1
ATOM 586 C CA . SER A 1 77 ? 8.827 3.513 5.463 1.00 89.62 77 SER A CA 1
ATOM 587 C C . SER A 1 77 ? 7.991 2.297 5.867 1.00 89.62 77 SER A C 1
ATOM 589 O O . SER A 1 77 ? 6.854 2.421 6.322 1.00 89.62 77 SER A O 1
ATOM 591 N N . LEU A 1 78 ? 8.582 1.109 5.765 1.00 90.56 78 LEU A N 1
ATOM 592 C CA . LEU A 1 78 ? 8.041 -0.173 6.208 1.00 90.56 78 LEU A CA 1
ATOM 593 C C . LEU A 1 78 ? 7.751 -0.180 7.701 1.00 90.56 78 LEU A C 1
ATOM 595 O O . LEU A 1 78 ? 6.746 -0.738 8.130 1.00 90.56 78 LEU A O 1
ATOM 599 N N . LYS A 1 79 ? 8.600 0.480 8.495 1.00 92.94 79 LYS A N 1
ATOM 600 C CA . LYS A 1 79 ? 8.347 0.663 9.924 1.00 92.94 79 LYS A CA 1
ATOM 601 C C . LYS A 1 79 ? 7.020 1.389 10.139 1.00 92.94 79 LYS A C 1
ATOM 603 O O . LYS A 1 79 ? 6.195 0.929 10.921 1.00 92.94 79 LYS A O 1
ATOM 608 N N . GLN A 1 80 ? 6.809 2.490 9.421 1.00 95.25 80 GLN A N 1
ATOM 609 C CA . GLN A 1 80 ? 5.580 3.26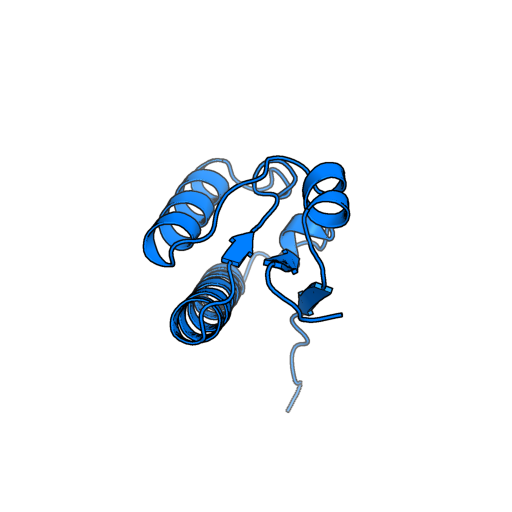7 9.529 1.00 95.25 80 GLN A CA 1
ATOM 610 C C . GLN A 1 80 ? 4.370 2.496 8.991 1.00 95.25 80 GLN A C 1
ATOM 612 O O . GLN A 1 80 ? 3.308 2.522 9.604 1.00 95.25 80 GLN A O 1
ATOM 617 N N . LEU A 1 81 ? 4.551 1.734 7.909 1.00 94.38 81 LEU A N 1
ATOM 618 C CA . LEU A 1 81 ? 3.527 0.848 7.357 1.00 94.38 81 LEU A CA 1
ATOM 619 C C . LEU A 1 81 ? 3.004 -0.137 8.398 1.00 94.38 81 LEU A C 1
ATOM 621 O O . LEU A 1 81 ? 1.795 -0.267 8.553 1.00 94.38 81 LEU A O 1
ATOM 625 N N . VAL A 1 82 ? 3.902 -0.810 9.119 1.00 93.62 82 VAL A N 1
ATOM 626 C CA . VAL A 1 82 ? 3.526 -1.779 10.157 1.00 93.62 82 VAL A CA 1
ATOM 627 C C . VAL A 1 82 ? 2.838 -1.096 11.340 1.00 93.62 82 VAL A C 1
ATOM 629 O O . VAL A 1 82 ? 1.903 -1.661 11.890 1.00 93.62 82 VAL A O 1
ATOM 632 N N . ILE A 1 83 ? 3.273 0.108 11.720 1.00 96.12 83 ILE A N 1
ATOM 633 C CA . ILE A 1 83 ? 2.681 0.864 12.835 1.00 96.12 83 ILE A CA 1
ATOM 634 C C . ILE A 1 83 ? 1.264 1.352 12.504 1.00 96.12 83 ILE A C 1
ATOM 636 O O . ILE A 1 83 ? 0.390 1.309 13.364 1.00 96.12 83 ILE A O 1
ATOM 640 N N . GLU A 1 84 ? 1.042 1.846 11.286 1.00 96.19 84 GLU A N 1
ATOM 641 C CA . GLU A 1 84 ? -0.228 2.469 10.889 1.00 96.19 84 GLU A CA 1
ATOM 642 C C . GLU A 1 84 ? -1.272 1.480 10.353 1.00 96.19 84 GLU A C 1
ATOM 644 O O . GLU A 1 84 ? -2.437 1.846 10.201 1.00 96.19 84 GLU A O 1
ATOM 649 N N . SER A 1 85 ? -0.876 0.248 10.032 1.00 96.75 85 SER A N 1
ATOM 650 C CA . SER A 1 85 ? -1.789 -0.766 9.501 1.00 96.75 85 SER A CA 1
ATOM 651 C C . SER A 1 85 ? -2.467 -1.552 10.617 1.00 96.75 85 SER A C 1
ATOM 653 O O . SER A 1 85 ? -1.797 -2.053 11.514 1.00 96.75 85 SER A O 1
ATOM 655 N N . ASP A 1 86 ? -3.771 -1.797 10.483 1.00 96.88 86 ASP A N 1
ATOM 656 C CA . ASP A 1 86 ? -4.440 -2.843 11.266 1.00 96.88 86 ASP A CA 1
ATOM 657 C C . ASP A 1 86 ? -4.094 -4.234 10.712 1.00 96.88 86 ASP A C 1
ATOM 659 O O . ASP A 1 86 ? -3.979 -5.210 11.451 1.00 96.88 86 ASP A O 1
ATOM 663 N N . VAL A 1 87 ? -3.931 -4.324 9.385 1.00 95.62 87 VAL A N 1
ATOM 664 C CA . VAL A 1 87 ? -3.539 -5.533 8.651 1.00 95.62 87 VAL A CA 1
ATOM 665 C C . VAL A 1 87 ? -2.580 -5.170 7.522 1.00 95.62 87 VAL A C 1
ATOM 667 O O . VAL A 1 87 ? -2.801 -4.199 6.800 1.00 95.62 87 VAL A O 1
ATOM 670 N N . VAL A 1 88 ? -1.552 -5.996 7.316 1.00 93.75 88 VAL A N 1
ATOM 671 C CA . VAL A 1 88 ? -0.664 -5.909 6.151 1.00 93.75 88 VAL A CA 1
ATOM 672 C C . VAL A 1 88 ? -1.011 -7.010 5.151 1.00 93.75 88 VAL A C 1
ATOM 674 O O . VAL A 1 88 ? -0.916 -8.198 5.456 1.00 93.75 88 VAL A O 1
ATOM 677 N N . LEU A 1 89 ? -1.379 -6.612 3.935 1.00 91.50 89 LEU A N 1
ATOM 678 C CA . LEU A 1 89 ? -1.524 -7.497 2.787 1.00 91.50 89 LEU A CA 1
ATOM 679 C C . LEU A 1 89 ? -0.203 -7.557 2.025 1.00 91.50 89 LEU A C 1
ATOM 681 O O . LEU A 1 89 ? 0.166 -6.631 1.300 1.00 91.50 89 LEU A O 1
ATOM 685 N N . SER A 1 90 ? 0.492 -8.677 2.183 1.00 85.62 90 SER A N 1
ATOM 686 C CA . SER A 1 90 ? 1.643 -9.027 1.359 1.00 85.62 90 SER A CA 1
ATOM 687 C C . SER A 1 90 ? 1.204 -9.903 0.196 1.00 85.62 90 SER A C 1
ATOM 689 O O . SER A 1 90 ? 0.431 -10.845 0.375 1.00 85.62 90 SER A O 1
ATOM 691 N N . TYR A 1 91 ? 1.705 -9.607 -0.998 1.00 79.38 91 TYR A N 1
ATOM 692 C CA . TYR A 1 91 ? 1.504 -10.448 -2.171 1.00 79.38 91 TYR A CA 1
ATOM 693 C C . TYR A 1 91 ? 2.837 -10.697 -2.866 1.00 79.38 91 TYR A C 1
ATOM 695 O O . TYR A 1 91 ? 3.699 -9.822 -2.938 1.00 79.38 91 TYR A O 1
ATOM 703 N N . GLN A 1 92 ? 3.002 -11.914 -3.380 1.00 71.19 92 GLN A N 1
ATOM 704 C CA . GLN A 1 92 ? 4.199 -12.332 -4.095 1.00 71.19 92 GLN A CA 1
ATOM 705 C C . GLN A 1 92 ? 3.837 -12.824 -5.493 1.00 71.19 92 GLN A C 1
ATOM 707 O O . GLN A 1 92 ? 2.834 -13.511 -5.692 1.00 71.19 92 GLN A O 1
ATOM 712 N N . PHE A 1 93 ? 4.695 -12.511 -6.461 1.00 64.69 93 PHE A N 1
ATOM 713 C CA . PHE A 1 93 ? 4.646 -13.128 -7.776 1.00 64.69 93 PHE A CA 1
ATOM 714 C C . PHE A 1 93 ? 5.337 -14.494 -7.747 1.00 64.69 93 PHE A C 1
ATOM 716 O O . PHE A 1 93 ? 6.546 -14.585 -7.546 1.00 64.69 93 PHE A O 1
ATOM 723 N N . SER A 1 94 ? 4.585 -15.558 -8.005 1.00 56.75 94 SER A N 1
ATOM 724 C CA . SER A 1 94 ? 5.138 -16.860 -8.383 1.00 56.75 94 SER A CA 1
ATOM 725 C C . SER A 1 94 ? 4.830 -17.083 -9.862 1.00 56.75 94 SER A C 1
ATOM 727 O O . SER A 1 94 ? 3.673 -17.010 -10.276 1.00 56.75 94 SER A O 1
ATOM 729 N N . LYS A 1 95 ? 5.855 -17.351 -10.684 1.00 58.09 95 LYS A N 1
ATOM 730 C CA . LYS A 1 95 ? 5.622 -17.865 -12.040 1.00 58.09 95 LYS A CA 1
ATOM 731 C C . LYS A 1 95 ? 4.912 -19.209 -11.886 1.00 58.09 95 LYS A C 1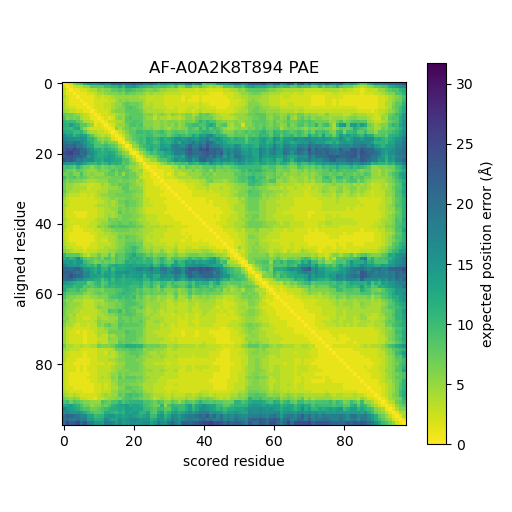
ATOM 733 O O . LYS A 1 95 ? 5.535 -20.170 -11.443 1.00 58.09 95 LYS A O 1
ATOM 738 N N . ILE A 1 96 ? 3.635 -19.285 -12.255 1.00 53.94 96 ILE A N 1
ATOM 739 C CA . ILE A 1 96 ? 3.002 -20.576 -12.514 1.00 53.94 96 ILE A CA 1
ATOM 740 C C . ILE A 1 96 ? 3.700 -21.109 -13.768 1.00 53.94 96 ILE A C 1
ATOM 742 O O . ILE A 1 96 ? 3.482 -20.596 -14.864 1.00 53.94 96 ILE A O 1
ATOM 746 N N . ARG A 1 97 ? 4.619 -22.066 -13.601 1.00 51.81 97 ARG A N 1
ATOM 747 C CA . ARG A 1 97 ? 5.041 -22.916 -14.717 1.00 51.81 97 ARG A CA 1
ATOM 748 C C . ARG A 1 97 ? 3.860 -23.841 -14.998 1.00 51.81 97 ARG A C 1
ATOM 750 O O . ARG A 1 97 ? 3.608 -24.738 -14.200 1.00 51.81 97 ARG A O 1
ATOM 757 N N . LEU A 1 98 ? 3.112 -23.535 -16.055 1.00 54.31 98 LEU A N 1
ATOM 758 C CA . LEU A 1 98 ? 2.218 -24.491 -16.704 1.00 54.31 98 LEU A CA 1
ATOM 759 C C . LEU A 1 98 ? 3.046 -25.389 -17.624 1.00 54.31 98 LEU A C 1
ATOM 761 O O . LEU A 1 98 ? 4.012 -24.856 -18.222 1.00 54.31 98 LEU A O 1
#

Foldseek 3Di:
DDFAEEEEDFVQLVVHPPDPPDPLVVSLVVLLVVLQVCVVVNHAYEYQLQSGDPPDPVSSVVSVVSCVVSNYHHPNDPVSSVVPGPYYDYDDDDPPPD